Protein AF-A0A962NHS4-F1 (afdb_monomer_lite)

Secondary structure (DSSP, 8-state):
---PSPHHHHHHHHHHHHHH---HHHHHHHHHHHHHHHHHHHTTT--STT--HHHHHHHHHHHHHTT---TTTTSS---

Structure (mmCIF, N/CA/C/O backbone):
data_AF-A0A962NHS4-F1
#
_entry.id   AF-A0A962NHS4-F1
#
loop_
_atom_site.group_PDB
_atom_site.id
_atom_site.type_symbol
_atom_site.label_atom_id
_atom_site.label_alt_id
_atom_site.label_comp_id
_atom_site.label_asym_id
_atom_site.label_entity_id
_atom_site.label_seq_id
_atom_site.pdbx_PDB_ins_code
_atom_site.Cartn_x
_atom_site.Cartn_y
_atom_site.Cartn_z
_atom_site.occupancy
_atom_site.B_iso_or_equiv
_atom_site.auth_seq_id
_atom_site.auth_comp_id
_atom_site.auth_asym_id
_atom_site.auth_atom_id
_atom_site.pdbx_PDB_model_num
ATOM 1 N N . MET A 1 1 ? 19.681 -15.522 9.809 1.00 35.53 1 MET A N 1
ATOM 2 C CA . MET A 1 1 ? 18.502 -15.937 9.023 1.00 35.53 1 MET A CA 1
ATOM 3 C C . MET A 1 1 ? 17.654 -14.694 8.832 1.00 35.53 1 MET A C 1
ATOM 5 O O . MET A 1 1 ? 16.981 -14.280 9.767 1.00 35.53 1 MET A O 1
ATOM 9 N N . ALA A 1 2 ? 17.881 -13.978 7.730 1.00 37.78 2 ALA A N 1
ATOM 10 C CA . ALA A 1 2 ? 17.305 -12.656 7.515 1.00 37.78 2 ALA A CA 1
ATOM 11 C C . ALA A 1 2 ? 15.788 -12.789 7.348 1.00 37.78 2 ALA A C 1
ATOM 13 O O . ALA A 1 2 ? 15.316 -13.632 6.593 1.00 37.78 2 ALA A O 1
ATOM 14 N N . ILE A 1 3 ? 15.031 -11.991 8.098 1.00 43.22 3 ILE A N 1
ATOM 15 C CA . ILE A 1 3 ? 13.597 -11.830 7.881 1.00 43.22 3 ILE A CA 1
ATOM 16 C C . ILE A 1 3 ? 13.466 -11.041 6.576 1.00 43.22 3 ILE A C 1
ATOM 18 O O . ILE A 1 3 ? 13.506 -9.810 6.581 1.00 43.22 3 ILE A O 1
ATOM 22 N N . ASP A 1 4 ? 13.413 -11.758 5.455 1.00 44.38 4 ASP A N 1
ATOM 23 C CA . ASP A 1 4 ? 13.182 -11.174 4.139 1.00 44.38 4 ASP A CA 1
ATOM 24 C C . ASP A 1 4 ? 11.835 -10.427 4.144 1.00 44.38 4 ASP A C 1
ATOM 26 O O . ASP A 1 4 ? 10.858 -10.918 4.728 1.00 44.38 4 ASP A O 1
ATOM 30 N N . PRO A 1 5 ? 11.731 -9.236 3.521 1.00 42.31 5 PRO A N 1
ATOM 31 C CA . PRO A 1 5 ? 10.434 -8.601 3.301 1.00 42.31 5 PRO A CA 1
ATOM 32 C C . PRO A 1 5 ? 9.530 -9.635 2.616 1.00 42.31 5 PRO A C 1
ATOM 34 O O . PRO A 1 5 ? 9.979 -10.305 1.687 1.00 42.31 5 PRO A O 1
ATOM 37 N N . PRO A 1 6 ? 8.306 -9.847 3.123 1.00 60.12 6 PRO A N 1
ATOM 38 C CA . PRO A 1 6 ? 7.641 -11.142 3.053 1.00 60.12 6 PRO A CA 1
ATOM 39 C C . PRO A 1 6 ? 7.565 -11.617 1.616 1.00 60.12 6 PRO A C 1
ATOM 41 O O . PRO A 1 6 ? 7.143 -10.857 0.743 1.00 60.12 6 PRO A O 1
ATOM 44 N N . ALA A 1 7 ? 7.979 -12.866 1.401 1.00 76.00 7 ALA A N 1
ATOM 45 C CA . ALA A 1 7 ? 8.189 -13.496 0.101 1.00 76.00 7 ALA A CA 1
ATOM 46 C C . ALA A 1 7 ? 7.112 -13.175 -0.954 1.00 76.00 7 ALA A C 1
ATOM 48 O O . ALA A 1 7 ? 7.424 -13.101 -2.137 1.00 76.00 7 ALA A O 1
ATOM 49 N N . LEU A 1 8 ? 5.869 -12.928 -0.533 1.00 85.88 8 LEU A N 1
ATOM 50 C CA . LEU A 1 8 ? 4.760 -12.497 -1.379 1.00 85.88 8 LEU A CA 1
ATOM 51 C C . LEU A 1 8 ? 5.036 -11.200 -2.167 1.00 85.88 8 LEU A C 1
ATOM 53 O O . LEU A 1 8 ? 4.832 -11.175 -3.377 1.00 85.88 8 LEU A O 1
ATOM 57 N N . ILE A 1 9 ? 5.519 -10.131 -1.515 1.00 89.06 9 ILE A N 1
ATOM 58 C CA . ILE A 1 9 ? 5.765 -8.841 -2.189 1.00 89.06 9 ILE A CA 1
ATOM 59 C C . ILE A 1 9 ? 6.910 -8.983 -3.192 1.00 89.06 9 ILE A C 1
ATOM 61 O O . ILE A 1 9 ? 6.791 -8.491 -4.309 1.00 89.06 9 ILE A O 1
ATOM 65 N N . SER A 1 10 ? 8.005 -9.655 -2.813 1.00 88.38 10 SER A N 1
ATOM 66 C CA . SER A 1 10 ? 9.140 -9.857 -3.725 1.00 88.38 10 SER A CA 1
ATOM 67 C C . SER A 1 10 ? 8.713 -10.660 -4.948 1.00 88.38 10 SER A C 1
ATOM 69 O O . SER A 1 10 ? 8.893 -10.193 -6.065 1.00 88.38 10 SER A O 1
ATOM 71 N N . ARG A 1 11 ? 8.041 -11.802 -4.741 1.00 88.88 11 ARG A N 1
ATOM 72 C CA . ARG A 1 11 ? 7.553 -12.655 -5.834 1.00 88.88 11 ARG A CA 1
ATOM 73 C C . ARG A 1 11 ? 6.613 -11.911 -6.776 1.00 88.88 11 ARG A C 1
ATOM 75 O O . ARG A 1 11 ? 6.740 -12.047 -7.986 1.00 88.88 11 ARG A O 1
ATOM 82 N N . PHE A 1 12 ? 5.701 -11.101 -6.237 1.00 87.62 12 PHE A N 1
ATOM 83 C CA . PHE A 1 12 ? 4.815 -10.276 -7.053 1.00 87.62 12 PHE A CA 1
ATOM 84 C C . PHE A 1 12 ? 5.596 -9.265 -7.904 1.00 87.62 12 PHE A C 1
ATOM 86 O O . PHE A 1 12 ? 5.330 -9.138 -9.096 1.00 87.62 12 PHE A O 1
ATOM 93 N N . LEU A 1 13 ? 6.570 -8.564 -7.313 1.00 89.56 13 LEU A N 1
ATOM 94 C CA . LEU A 1 13 ? 7.400 -7.594 -8.035 1.00 89.56 13 LEU A CA 1
ATOM 95 C C . LEU A 1 13 ? 8.254 -8.260 -9.123 1.00 89.56 13 LEU A C 1
ATOM 97 O O . LEU A 1 13 ? 8.356 -7.716 -10.222 1.00 89.56 13 LEU A O 1
ATOM 101 N N . ASP A 1 14 ? 8.815 -9.435 -8.836 1.00 89.94 14 ASP A N 1
ATOM 102 C CA . ASP A 1 14 ? 9.602 -10.221 -9.789 1.00 89.94 14 ASP A CA 1
ATOM 103 C C . ASP A 1 14 ? 8.733 -10.682 -10.968 1.00 89.94 14 ASP A C 1
ATOM 105 O O . ASP A 1 14 ? 9.135 -10.559 -12.127 1.00 89.94 14 ASP A O 1
ATOM 109 N N . GLN A 1 15 ? 7.503 -11.129 -10.692 1.00 88.69 15 GLN A N 1
ATOM 110 C CA . GLN A 1 15 ? 6.554 -11.548 -11.722 1.00 88.69 15 GLN A CA 1
ATOM 111 C C . GLN A 1 15 ? 6.137 -10.381 -12.630 1.00 88.69 15 GLN A C 1
ATOM 113 O O . GLN A 1 15 ? 6.248 -10.480 -13.852 1.00 88.69 15 GLN A O 1
ATOM 118 N N . ILE A 1 16 ? 5.715 -9.241 -12.066 1.00 85.75 16 ILE A N 1
ATOM 119 C CA . ILE A 1 16 ? 5.300 -8.093 -12.893 1.00 85.75 16 ILE A CA 1
ATOM 120 C C . ILE A 1 16 ? 6.478 -7.471 -13.652 1.00 85.75 16 ILE A C 1
ATOM 122 O O . ILE A 1 16 ? 6.277 -6.865 -14.706 1.00 85.75 16 ILE A O 1
ATOM 126 N N . TRP A 1 17 ? 7.704 -7.596 -13.135 1.00 88.06 17 TRP A N 1
ATOM 127 C CA . TRP A 1 17 ? 8.903 -7.198 -13.863 1.00 88.06 17 TRP A CA 1
ATOM 128 C C . TRP A 1 17 ? 9.102 -8.072 -15.101 1.00 88.06 17 TRP A C 1
ATOM 130 O O . TRP A 1 17 ? 9.258 -7.528 -16.194 1.00 88.06 17 TRP A O 1
ATOM 140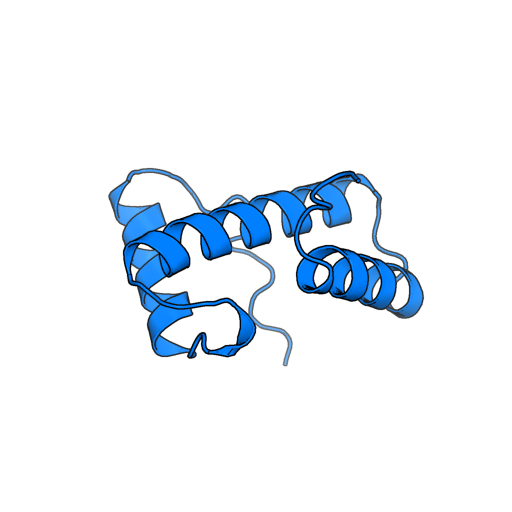 N N . ALA A 1 18 ? 9.028 -9.396 -14.940 1.00 88.69 18 ALA A N 1
ATOM 141 C CA . ALA A 1 18 ? 9.194 -10.350 -16.031 1.00 88.69 18 ALA A CA 1
ATOM 142 C C . ALA A 1 18 ? 8.109 -10.205 -17.114 1.00 88.69 18 ALA A C 1
ATOM 144 O O . ALA A 1 18 ? 8.416 -10.247 -18.301 1.00 88.69 18 ALA A O 1
ATOM 145 N N . GLU A 1 19 ? 6.851 -9.985 -16.722 1.00 87.69 19 GLU A N 1
ATOM 146 C CA . GLU A 1 19 ? 5.721 -9.891 -17.657 1.00 87.69 19 GLU A CA 1
ATOM 147 C C . GLU A 1 19 ? 5.622 -8.535 -18.371 1.00 87.69 19 GLU A C 1
ATOM 149 O O . GLU A 1 19 ? 5.168 -8.465 -19.513 1.00 87.69 19 GLU A O 1
ATOM 154 N N . ARG A 1 20 ? 5.986 -7.435 -17.695 1.00 82.50 20 ARG A N 1
ATOM 155 C CA . ARG A 1 20 ? 5.685 -6.068 -18.166 1.00 82.50 20 ARG A CA 1
ATOM 156 C C . ARG A 1 20 ? 6.911 -5.179 -18.359 1.00 82.50 20 ARG A C 1
ATOM 158 O O . ARG A 1 20 ? 6.747 -4.011 -18.710 1.00 82.50 20 ARG A O 1
ATOM 165 N N . GLY A 1 21 ? 8.118 -5.683 -18.099 1.00 85.12 21 GLY A N 1
ATOM 166 C CA . GLY A 1 21 ? 9.367 -4.934 -18.267 1.00 85.12 21 GLY A CA 1
ATOM 167 C C . GLY A 1 21 ? 9.412 -3.636 -17.455 1.00 85.12 21 GLY A C 1
ATOM 168 O O . GLY A 1 21 ? 9.957 -2.631 -17.912 1.00 85.12 21 GLY A O 1
ATOM 169 N N . LEU A 1 22 ? 8.780 -3.612 -16.273 1.00 84.25 22 LEU A N 1
ATOM 170 C CA . LEU A 1 22 ? 8.653 -2.387 -15.481 1.00 84.25 22 LEU A CA 1
ATOM 171 C C . LEU A 1 22 ? 10.021 -1.844 -15.059 1.00 84.25 22 LEU A C 1
ATOM 173 O O . LEU A 1 22 ? 10.925 -2.582 -14.670 1.00 84.25 22 LEU A O 1
ATOM 177 N N . THR A 1 23 ? 10.152 -0.518 -15.061 1.00 86.88 23 THR A N 1
ATOM 178 C CA . THR A 1 23 ? 11.382 0.131 -14.598 1.00 86.88 23 THR A CA 1
ATOM 179 C C . THR A 1 23 ? 11.613 -0.109 -13.104 1.00 86.88 23 THR A C 1
ATOM 181 O O . THR A 1 23 ? 10.670 -0.239 -12.317 1.00 86.88 23 THR A O 1
ATOM 184 N N . ARG A 1 24 ? 12.878 -0.050 -12.673 1.00 85.44 24 ARG A N 1
ATOM 185 C CA . ARG A 1 24 ? 13.258 -0.150 -11.254 1.00 85.44 24 ARG A CA 1
ATOM 186 C C . ARG A 1 24 ? 12.575 0.906 -10.375 1.00 85.44 24 ARG A C 1
ATOM 188 O O . ARG A 1 24 ? 12.227 0.619 -9.233 1.00 85.44 24 ARG A O 1
ATOM 195 N N . ALA A 1 25 ? 12.351 2.111 -10.905 1.00 82.25 25 ALA A N 1
ATOM 196 C CA . ALA A 1 25 ? 11.634 3.174 -10.201 1.00 82.25 25 ALA A CA 1
ATOM 197 C C . ALA A 1 25 ? 10.159 2.804 -9.970 1.00 82.25 25 ALA A C 1
ATOM 199 O O . ALA A 1 25 ? 9.641 2.978 -8.867 1.00 82.25 25 ALA A O 1
ATOM 200 N N . THR A 1 26 ? 9.506 2.223 -10.982 1.00 82.62 26 THR A N 1
ATOM 201 C CA . THR A 1 26 ? 8.133 1.720 -10.867 1.00 82.62 26 THR A CA 1
ATOM 202 C C . THR A 1 26 ? 8.052 0.583 -9.847 1.00 82.62 26 THR A C 1
ATOM 204 O O . THR A 1 26 ? 7.252 0.673 -8.922 1.00 82.62 26 THR A O 1
ATOM 207 N N . LEU A 1 27 ? 8.920 -0.432 -9.937 1.00 85.50 27 LEU A N 1
ATOM 208 C CA . LEU A 1 27 ? 8.955 -1.546 -8.976 1.00 85.50 27 LEU A CA 1
ATOM 209 C C . LEU A 1 27 ? 9.182 -1.071 -7.535 1.00 85.50 27 LEU A C 1
ATOM 211 O O . LEU A 1 27 ? 8.516 -1.537 -6.613 1.00 85.50 27 LEU A O 1
ATOM 215 N N . SER A 1 28 ? 10.083 -0.103 -7.340 1.00 85.56 28 SER A N 1
ATOM 216 C CA . SER A 1 28 ? 10.345 0.492 -6.025 1.00 85.56 28 SER A CA 1
ATOM 217 C C . SER A 1 28 ? 9.101 1.174 -5.446 1.00 85.56 28 SER A C 1
ATOM 219 O O . SER A 1 28 ? 8.765 0.948 -4.281 1.00 85.56 28 SER A O 1
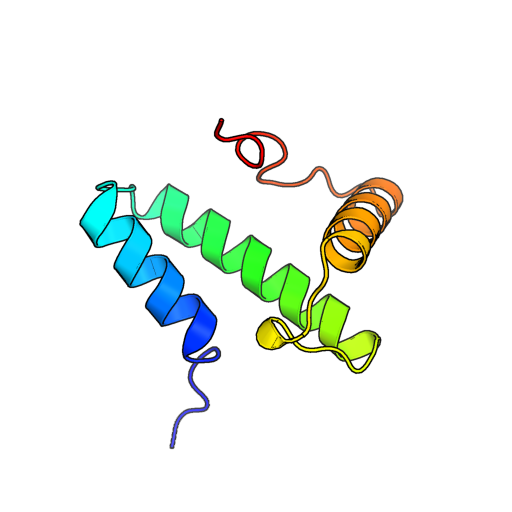ATOM 221 N N . SER A 1 29 ? 8.373 1.944 -6.267 1.00 83.12 29 SER A N 1
ATOM 222 C CA . SER A 1 29 ? 7.117 2.587 -5.858 1.00 83.12 29 SER A CA 1
ATOM 223 C C . SER A 1 29 ? 6.055 1.557 -5.468 1.00 83.12 29 SER A C 1
ATOM 225 O O . SER A 1 29 ? 5.488 1.655 -4.383 1.00 83.12 29 SER A O 1
ATOM 227 N N . TYR A 1 30 ? 5.845 0.527 -6.296 1.00 87.00 30 TYR A N 1
ATOM 228 C CA . TYR A 1 30 ? 4.899 -0.555 -5.998 1.00 87.00 30 TYR A CA 1
ATOM 229 C C . TYR A 1 30 ? 5.268 -1.292 -4.707 1.00 87.00 30 TYR A C 1
ATOM 231 O O . TYR A 1 30 ? 4.416 -1.513 -3.850 1.00 87.00 30 TYR A O 1
ATOM 239 N N . GLY A 1 31 ? 6.546 -1.628 -4.521 1.00 89.25 31 GLY A N 1
ATOM 240 C CA . GLY A 1 31 ? 7.012 -2.282 -3.303 1.00 89.25 31 GLY A CA 1
ATOM 241 C C . GLY A 1 31 ? 6.809 -1.425 -2.054 1.00 89.25 31 GLY A C 1
ATOM 242 O O . GLY A 1 31 ? 6.454 -1.953 -1.002 1.00 89.25 31 GLY A O 1
ATOM 243 N N . ALA A 1 32 ? 7.016 -0.108 -2.148 1.00 88.00 32 ALA A N 1
ATOM 244 C CA . ALA A 1 32 ? 6.760 0.809 -1.041 1.00 88.00 32 ALA A CA 1
ATOM 245 C C . ALA A 1 32 ? 5.267 0.865 -0.684 1.00 88.00 32 ALA A C 1
ATOM 247 O O . ALA A 1 32 ? 4.925 0.788 0.498 1.00 88.00 32 ALA A O 1
ATOM 248 N N . ASP A 1 33 ? 4.388 0.931 -1.686 1.00 87.25 33 ASP A N 1
ATOM 249 C CA . ASP A 1 33 ? 2.941 0.946 -1.473 1.00 87.25 33 ASP A CA 1
ATOM 250 C C . ASP A 1 33 ? 2.438 -0.378 -0.866 1.00 87.25 33 ASP A C 1
ATOM 252 O O . ASP A 1 33 ? 1.712 -0.351 0.130 1.00 87.25 33 ASP A O 1
ATOM 256 N N . LEU A 1 34 ? 2.892 -1.533 -1.369 1.00 90.56 34 LEU A N 1
ATOM 257 C CA . LEU A 1 34 ? 2.523 -2.854 -0.834 1.00 90.56 34 LEU A CA 1
ATOM 258 C C . LEU A 1 34 ? 3.010 -3.068 0.604 1.00 90.56 34 LEU A C 1
ATOM 260 O O . LEU A 1 34 ? 2.273 -3.596 1.437 1.00 90.56 34 LEU A O 1
ATOM 264 N N . ARG A 1 35 ? 4.227 -2.614 0.932 1.00 91.81 35 ARG A N 1
ATOM 265 C CA . ARG A 1 35 ? 4.725 -2.641 2.317 1.00 91.81 35 ARG A CA 1
ATOM 266 C C . ARG A 1 35 ? 3.889 -1.745 3.229 1.00 91.81 35 ARG A C 1
ATOM 268 O O . ARG A 1 35 ? 3.580 -2.141 4.351 1.00 91.81 35 ARG A O 1
ATOM 275 N N . GLY A 1 36 ? 3.492 -0.568 2.747 1.00 91.38 36 GLY A N 1
ATOM 276 C CA . GLY A 1 36 ? 2.599 0.331 3.474 1.00 91.38 36 GLY A CA 1
ATOM 277 C C . GLY A 1 36 ? 1.232 -0.299 3.751 1.00 91.38 36 GLY A C 1
ATOM 278 O O . GLY A 1 36 ? 0.725 -0.183 4.866 1.00 91.38 36 GLY A O 1
ATOM 279 N N . LEU A 1 37 ? 0.655 -0.984 2.762 1.00 91.19 37 LEU A N 1
ATOM 280 C CA . LEU A 1 37 ? -0.599 -1.722 2.914 1.00 91.19 37 LEU A CA 1
ATOM 281 C C . LEU A 1 37 ? -0.454 -2.849 3.940 1.00 91.19 37 LEU A C 1
ATOM 283 O O . LEU A 1 37 ? -1.265 -2.958 4.851 1.00 91.19 37 LEU A O 1
ATOM 287 N N . GLN A 1 38 ? 0.604 -3.654 3.845 1.00 92.94 38 GLN A N 1
ATOM 288 C CA . GLN A 1 38 ? 0.845 -4.758 4.771 1.00 92.94 38 GLN A CA 1
ATOM 289 C C . GLN A 1 38 ? 0.949 -4.298 6.228 1.00 92.94 38 GLN A C 1
ATOM 291 O O . GLN A 1 38 ? 0.400 -4.943 7.118 1.00 92.94 38 GLN A O 1
ATOM 296 N N . VAL A 1 39 ? 1.663 -3.199 6.490 1.00 92.81 39 VAL A N 1
ATOM 297 C CA . VAL A 1 39 ? 1.778 -2.634 7.844 1.00 92.81 39 VAL A CA 1
ATOM 298 C C . VAL A 1 39 ? 0.407 -2.214 8.370 1.00 92.81 39 VAL A C 1
ATOM 300 O O . VAL A 1 39 ? 0.076 -2.492 9.521 1.00 92.81 39 VAL A O 1
ATOM 303 N N . TRP A 1 40 ? -0.410 -1.592 7.524 1.00 93.50 40 TRP A N 1
ATOM 304 C CA . TRP A 1 40 ? -1.754 -1.169 7.896 1.00 93.50 40 TRP A CA 1
ATOM 305 C C . TRP A 1 40 ? -2.730 -2.342 8.081 1.00 93.50 40 TRP A C 1
ATOM 307 O O . TRP A 1 40 ? -3.555 -2.307 8.984 1.00 93.50 40 TRP A O 1
ATOM 317 N N . LEU A 1 41 ? -2.615 -3.416 7.296 1.00 94.06 41 LEU A N 1
ATOM 318 C CA . LEU A 1 41 ? -3.415 -4.633 7.498 1.00 94.06 41 LEU A CA 1
ATOM 319 C C . LEU A 1 41 ? -3.037 -5.338 8.803 1.00 94.06 41 LEU A C 1
ATOM 321 O O . LEU A 1 41 ? -3.909 -5.785 9.545 1.00 94.06 41 LEU A O 1
ATOM 325 N N . ARG A 1 42 ? -1.741 -5.372 9.139 1.00 93.31 42 ARG A N 1
ATOM 326 C CA . ARG A 1 42 ? -1.263 -5.957 10.400 1.00 93.31 42 ARG A CA 1
ATOM 327 C C . ARG A 1 42 ? -1.840 -5.256 11.627 1.00 93.31 42 ARG A C 1
ATOM 329 O O . ARG A 1 42 ? -2.131 -5.937 12.606 1.00 93.31 42 ARG A O 1
ATOM 336 N N . SER A 1 43 ? -2.061 -3.937 11.584 1.00 93.19 43 SER A N 1
ATOM 337 C CA . SER A 1 43 ? -2.719 -3.228 12.696 1.00 93.19 43 SER A CA 1
ATOM 338 C C . SER A 1 43 ? -4.195 -3.611 12.870 1.00 93.19 43 SER A C 1
ATOM 340 O O . SER A 1 43 ? -4.780 -3.329 13.911 1.00 93.19 43 SER A O 1
ATOM 342 N N . ARG A 1 44 ? -4.780 -4.300 11.883 1.00 92.44 44 ARG A N 1
ATOM 343 C CA . ARG A 1 44 ? -6.150 -4.832 11.875 1.00 92.44 44 ARG A CA 1
ATOM 344 C C . ARG A 1 44 ? -6.206 -6.355 12.005 1.00 92.44 44 ARG A C 1
ATOM 346 O O . ARG A 1 44 ? -7.248 -6.943 11.751 1.00 92.44 44 ARG A O 1
ATOM 353 N N . GLN A 1 45 ? -5.090 -6.989 12.376 1.00 92.44 45 GLN A N 1
ATOM 354 C CA . GLN A 1 45 ? -4.951 -8.450 12.454 1.00 92.44 45 GLN A CA 1
ATOM 355 C C . GLN A 1 45 ? -5.240 -9.176 11.125 1.00 92.44 45 GLN A C 1
ATOM 357 O O . GLN A 1 45 ? -5.601 -10.349 11.117 1.00 92.44 45 GLN A O 1
ATOM 3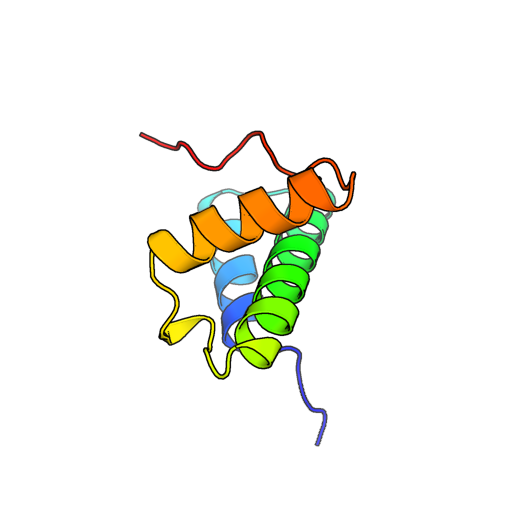62 N N . GLN A 1 46 ? -5.040 -8.495 9.994 1.00 92.75 46 GLN A N 1
ATOM 363 C CA . GLN A 1 46 ? -5.167 -9.061 8.651 1.00 92.75 46 GLN A CA 1
ATOM 364 C C . GLN A 1 46 ? -3.795 -9.223 7.981 1.00 92.75 46 GLN A C 1
ATOM 366 O O . GLN A 1 46 ? -2.798 -8.605 8.374 1.00 92.75 46 GLN A O 1
ATOM 371 N N . SER A 1 47 ? -3.742 -10.048 6.935 1.00 91.88 47 SER A N 1
ATOM 372 C CA . SER A 1 47 ? -2.569 -10.228 6.078 1.00 91.88 47 SE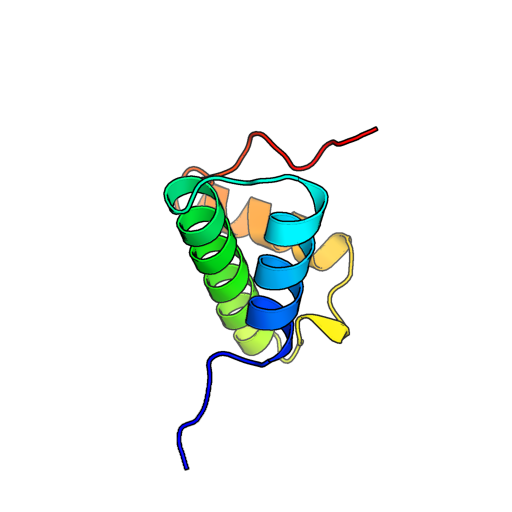R A CA 1
ATOM 373 C C . SER A 1 47 ? -2.871 -9.800 4.640 1.00 91.88 47 SER A C 1
ATOM 375 O O . SER A 1 47 ? -4.023 -9.585 4.271 1.00 91.88 47 SER A O 1
ATOM 377 N N . LEU A 1 48 ? -1.829 -9.683 3.810 1.00 89.44 48 LEU A N 1
ATOM 378 C CA . LEU A 1 48 ? -2.006 -9.445 2.372 1.00 89.44 48 LEU A CA 1
ATOM 379 C C . LEU A 1 48 ? -2.763 -10.591 1.683 1.00 89.44 48 LEU A C 1
ATOM 381 O O . LEU A 1 48 ? -3.489 -10.344 0.732 1.00 89.44 48 LEU A O 1
ATOM 385 N N . GLU A 1 49 ? -2.601 -11.824 2.163 1.00 90.38 49 GLU A N 1
ATOM 386 C CA . GLU A 1 49 ? -3.235 -13.017 1.587 1.00 90.38 49 GLU A CA 1
ATOM 387 C C . GLU A 1 49 ? -4.734 -13.078 1.898 1.00 90.38 49 GLU A C 1
ATOM 389 O O . GLU A 1 49 ? -5.508 -13.595 1.100 1.00 90.38 49 GLU A O 1
ATOM 394 N N . SER A 1 50 ? -5.147 -12.528 3.043 1.00 89.75 50 SER A N 1
ATOM 395 C CA . SER A 1 50 ? -6.551 -12.454 3.458 1.00 89.75 50 SER A CA 1
ATOM 396 C C . SER A 1 50 ? -7.215 -11.120 3.106 1.00 89.75 50 SER A C 1
ATOM 398 O O . SER A 1 50 ? -8.357 -10.894 3.504 1.00 89.75 50 SER A O 1
ATOM 400 N N . ALA A 1 51 ? -6.494 -10.200 2.460 1.00 91.31 51 ALA A N 1
ATOM 401 C CA . ALA A 1 51 ? -6.994 -8.862 2.183 1.00 91.31 51 ALA A CA 1
ATOM 402 C C . ALA A 1 51 ? -8.123 -8.918 1.152 1.00 91.31 51 ALA A C 1
ATOM 404 O O . ALA A 1 51 ? -7.971 -9.454 0.055 1.00 91.31 51 ALA A O 1
ATOM 405 N N . THR A 1 52 ? -9.255 -8.319 1.496 1.00 92.69 52 THR A N 1
ATOM 406 C CA . THR A 1 52 ? -10.400 -8.188 0.600 1.00 92.69 52 THR A CA 1
ATOM 407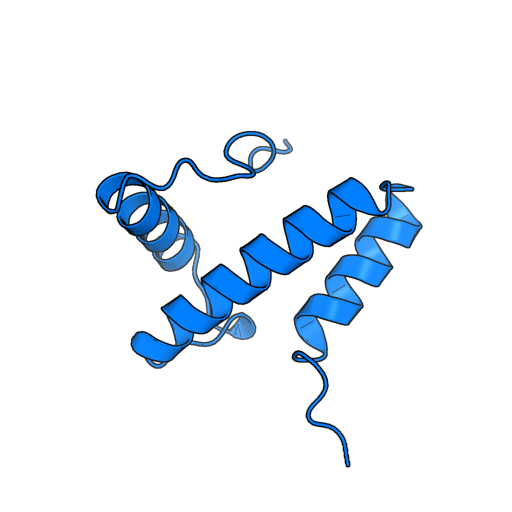 C C . THR A 1 52 ? -10.349 -6.864 -0.159 1.00 92.69 52 THR A C 1
ATOM 409 O O . THR A 1 52 ? -9.617 -5.933 0.190 1.00 92.69 52 THR A O 1
ATOM 412 N N . GLN A 1 53 ? -11.196 -6.724 -1.179 1.00 91.50 53 GLN A N 1
ATOM 413 C CA . GLN A 1 53 ? -11.385 -5.440 -1.857 1.00 91.50 53 GLN A CA 1
ATOM 414 C C . GLN A 1 53 ? -11.822 -4.328 -0.887 1.00 91.50 53 GLN A C 1
ATOM 416 O O . GLN A 1 53 ? -11.383 -3.186 -1.025 1.00 91.50 53 GLN A O 1
ATOM 421 N N . ALA A 1 54 ? -12.648 -4.654 0.113 1.00 93.12 54 ALA A N 1
ATOM 422 C CA . ALA A 1 54 ? -13.084 -3.695 1.124 1.00 93.12 54 ALA A CA 1
ATOM 423 C C . ALA A 1 54 ? -11.900 -3.168 1.951 1.00 93.12 54 ALA A C 1
ATOM 425 O O . ALA A 1 54 ? -11.822 -1.968 2.220 1.00 93.12 54 ALA A O 1
ATOM 426 N N . ASP A 1 55 ? -10.936 -4.031 2.277 1.00 93.38 55 ASP A N 1
ATOM 427 C CA . ASP A 1 55 ? -9.732 -3.642 3.015 1.00 93.38 55 ASP A CA 1
ATOM 428 C C . ASP A 1 55 ? -8.847 -2.700 2.191 1.00 93.38 55 ASP A C 1
ATOM 430 O O . ASP A 1 55 ? -8.350 -1.700 2.709 1.00 93.38 55 ASP A O 1
ATOM 434 N N . LEU A 1 56 ? -8.711 -2.957 0.886 1.00 91.31 56 LEU A N 1
ATOM 435 C CA . LEU A 1 56 ? -7.982 -2.074 -0.031 1.00 91.31 56 LEU A CA 1
ATOM 436 C C . LEU A 1 56 ? -8.632 -0.687 -0.129 1.00 91.31 56 LEU A C 1
ATOM 438 O O . LEU A 1 56 ? -7.941 0.330 -0.048 1.00 91.31 56 LEU A O 1
ATOM 442 N N . LEU A 1 57 ? -9.958 -0.628 -0.266 1.00 92.31 57 LEU A N 1
ATOM 443 C CA . LEU A 1 57 ? -10.693 0.639 -0.313 1.00 92.31 57 LEU A CA 1
ATOM 444 C C . LEU A 1 57 ? -10.568 1.407 1.007 1.00 92.31 57 LEU A C 1
ATOM 446 O O . LEU A 1 57 ? -10.303 2.611 1.004 1.00 92.31 57 LEU A O 1
ATOM 450 N N . ALA A 1 58 ? -10.683 0.711 2.139 1.00 93.06 58 ALA A N 1
ATOM 451 C CA . ALA A 1 58 ? -10.496 1.308 3.454 1.00 93.06 58 ALA A CA 1
ATOM 452 C C . ALA A 1 58 ? -9.057 1.816 3.660 1.00 93.06 58 ALA A C 1
ATOM 454 O O . ALA A 1 58 ? -8.862 2.853 4.299 1.00 93.06 58 ALA A O 1
ATOM 455 N N . TYR A 1 59 ? -8.052 1.142 3.093 1.00 92.25 59 TYR A N 1
ATOM 456 C CA . TYR A 1 59 ? -6.664 1.602 3.123 1.00 92.25 59 TYR A CA 1
ATOM 457 C C . TYR A 1 59 ? -6.483 2.905 2.348 1.00 92.25 59 TYR A C 1
ATOM 459 O O . TYR A 1 59 ? -5.884 3.857 2.854 1.00 92.25 59 TYR A O 1
ATOM 467 N N . LEU A 1 60 ? -7.035 2.972 1.135 1.00 89.69 60 LEU A N 1
ATOM 468 C CA . LEU A 1 60 ? -6.993 4.175 0.307 1.00 89.69 60 LEU A CA 1
ATOM 469 C C . LEU A 1 60 ? -7.701 5.347 0.994 1.00 89.69 60 LEU A C 1
ATOM 471 O O . LEU A 1 60 ? -7.144 6.444 1.041 1.00 89.69 60 LEU A O 1
ATOM 475 N N . ALA A 1 61 ? -8.871 5.107 1.594 1.00 90.00 61 ALA A N 1
ATOM 476 C CA . ALA A 1 61 ? -9.582 6.105 2.387 1.00 90.00 61 ALA A CA 1
ATOM 477 C C . ALA A 1 61 ? -8.724 6.616 3.556 1.00 90.00 61 ALA A C 1
ATOM 479 O O . ALA A 1 61 ? -8.531 7.822 3.691 1.00 90.00 61 ALA A O 1
ATOM 480 N N . ALA A 1 62 ? -8.120 5.712 4.336 1.00 90.12 62 ALA A N 1
ATOM 481 C CA . ALA A 1 62 ? -7.249 6.080 5.452 1.00 90.12 62 ALA A CA 1
ATOM 482 C C . ALA A 1 62 ? -6.025 6.904 5.005 1.00 90.12 62 ALA A C 1
ATOM 484 O O . ALA A 1 62 ? -5.648 7.866 5.673 1.00 90.12 62 ALA A O 1
ATOM 485 N N . ARG A 1 63 ? -5.419 6.571 3.856 1.00 88.12 63 ARG A N 1
ATOM 486 C CA . ARG A 1 63 ? -4.299 7.334 3.273 1.00 88.12 63 ARG A CA 1
ATOM 487 C C . ARG A 1 63 ? -4.723 8.746 2.866 1.00 88.12 63 ARG A C 1
ATOM 489 O O . ARG A 1 63 ? -4.000 9.694 3.168 1.00 88.12 63 ARG A O 1
ATOM 496 N N . MET A 1 64 ? -5.891 8.886 2.235 1.00 85.38 64 MET A N 1
ATOM 497 C CA . MET A 1 64 ? -6.445 10.188 1.853 1.00 85.38 64 MET A CA 1
ATOM 498 C C . MET A 1 64 ? -6.762 11.053 3.076 1.00 85.38 64 MET A C 1
ATOM 500 O O . MET A 1 64 ? -6.372 12.219 3.106 1.00 85.38 64 MET A O 1
ATOM 504 N N . SER A 1 65 ? -7.391 10.482 4.108 1.00 85.75 65 SER A N 1
ATOM 505 C CA . SER A 1 65 ? -7.680 11.186 5.365 1.00 85.75 65 SER A CA 1
ATOM 506 C C . SER A 1 65 ? -6.415 11.637 6.099 1.00 85.75 65 SER A C 1
ATOM 508 O O . SER A 1 65 ? -6.422 12.685 6.734 1.00 85.75 65 SER A O 1
ATOM 510 N N . ALA A 1 66 ? -5.311 10.897 5.973 1.00 83.94 66 ALA A N 1
ATOM 511 C CA . ALA A 1 66 ? -4.011 11.277 6.527 1.00 83.94 66 ALA A CA 1
ATOM 512 C C . ALA A 1 66 ? -3.279 12.368 5.711 1.00 83.94 66 ALA A C 1
ATOM 514 O O . ALA A 1 66 ? -2.109 12.645 5.970 1.00 83.94 66 ALA A O 1
ATOM 515 N N . GLY A 1 67 ? -3.913 12.946 4.680 1.00 79.50 67 GLY A N 1
ATOM 516 C CA . GLY A 1 67 ? -3.295 13.930 3.782 1.00 79.50 67 GLY A CA 1
ATOM 517 C C . GLY A 1 67 ? -2.211 13.340 2.872 1.00 79.50 67 GLY A C 1
ATOM 518 O O . GLY A 1 67 ? -1.559 14.061 2.112 1.00 79.50 67 GLY A O 1
ATOM 519 N N . VAL A 1 68 ? -2.016 12.019 2.910 1.00 70.12 68 VAL A N 1
ATOM 520 C CA . VAL A 1 68 ? -1.039 11.327 2.080 1.00 70.12 68 VAL A CA 1
ATOM 521 C C . VAL A 1 68 ? -1.688 11.046 0.736 1.00 70.12 68 VAL A C 1
ATOM 523 O O . VAL A 1 68 ? -2.427 10.073 0.578 1.00 70.12 68 VAL A O 1
ATOM 526 N N . LYS A 1 69 ? -1.361 11.864 -0.270 1.00 63.28 69 LYS A N 1
ATOM 527 C CA . LYS A 1 69 ? -1.692 11.534 -1.661 1.00 63.28 69 LYS A CA 1
ATOM 528 C C . LYS A 1 69 ? -1.153 10.128 -1.959 1.00 63.28 69 LYS A C 1
ATOM 530 O O . LYS A 1 69 ? 0.035 9.884 -1.706 1.00 63.28 69 LYS A O 1
ATOM 535 N N . PRO A 1 70 ? -1.976 9.184 -2.449 1.00 56.16 70 PRO A N 1
ATOM 536 C CA . PRO A 1 70 ? -1.464 7.881 -2.838 1.00 56.16 70 PRO A CA 1
ATOM 537 C C . PRO A 1 70 ? -0.371 8.111 -3.886 1.00 56.16 70 PRO A C 1
ATOM 539 O O . PRO A 1 70 ? -0.626 8.723 -4.923 1.00 56.16 70 PRO A O 1
ATOM 542 N N . ARG A 1 71 ? 0.862 7.659 -3.614 1.00 59.91 71 ARG A N 1
ATOM 543 C CA . ARG A 1 71 ? 1.985 7.793 -4.563 1.00 59.91 71 ARG A CA 1
ATOM 544 C C . ARG A 1 71 ? 1.770 6.963 -5.839 1.00 59.91 71 ARG A C 1
ATOM 546 O O . ARG A 1 71 ? 2.489 7.143 -6.812 1.00 59.91 71 ARG A O 1
ATOM 553 N N . SER A 1 72 ? 0.699 6.173 -5.872 1.00 52.75 72 SER A N 1
ATOM 554 C CA . SER A 1 72 ? 0.120 5.547 -7.053 1.00 52.75 72 SER A CA 1
ATOM 555 C C . SER A 1 72 ? -1.421 5.555 -6.981 1.00 52.75 72 SER A C 1
ATOM 557 O O . SER A 1 72 ? -2.064 4.511 -6.905 1.00 52.75 72 SER A O 1
ATOM 559 N N . ALA A 1 73 ? -2.053 6.730 -7.050 1.00 45.28 73 ALA A N 1
ATOM 560 C CA . ALA A 1 73 ? -3.503 6.816 -7.295 1.00 45.28 73 ALA A CA 1
ATOM 561 C C . ALA A 1 73 ? -3.893 6.474 -8.756 1.00 45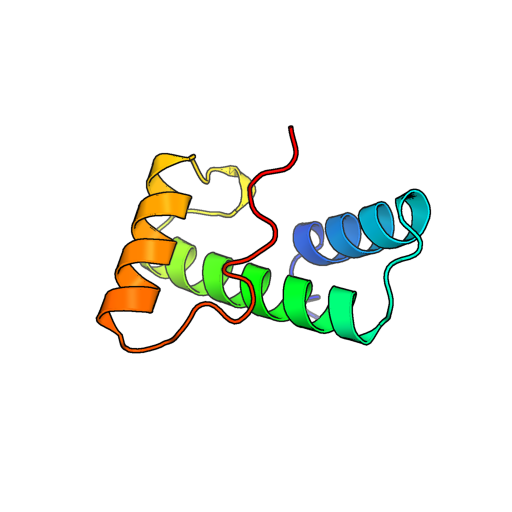.28 73 ALA A C 1
ATOM 563 O O . ALA A 1 73 ? -5.060 6.564 -9.112 1.00 45.28 73 ALA A O 1
ATOM 564 N N . ALA A 1 74 ? -2.935 6.103 -9.618 1.00 44.12 74 ALA A N 1
ATOM 565 C CA . ALA A 1 74 ? -3.109 6.142 -11.073 1.00 44.12 74 ALA A CA 1
ATOM 566 C C . ALA A 1 74 ? -2.963 4.799 -11.822 1.00 44.12 74 ALA A C 1
ATOM 568 O O . ALA A 1 74 ? -2.887 4.815 -13.046 1.00 44.12 74 ALA A O 1
ATOM 569 N N . ARG A 1 75 ? -2.907 3.632 -11.159 1.00 51.66 75 ARG A N 1
ATOM 570 C CA . ARG A 1 75 ? -2.787 2.331 -11.871 1.00 51.66 75 ARG A CA 1
ATOM 571 C C . ARG A 1 75 ? -3.636 1.181 -11.320 1.00 51.66 75 ARG A C 1
ATOM 573 O O . ARG A 1 75 ? -3.372 0.030 -11.645 1.00 51.66 75 ARG A O 1
ATOM 580 N N . LEU A 1 76 ? -4.659 1.471 -10.516 1.00 43.94 76 LEU A N 1
ATOM 581 C CA . LEU A 1 76 ? -5.566 0.453 -9.961 1.00 43.94 76 LEU A CA 1
ATOM 582 C C . LEU A 1 76 ? -6.910 0.377 -10.704 1.00 43.94 76 LEU A C 1
ATOM 584 O O . LEU A 1 76 ? -7.940 0.075 -10.117 1.00 43.94 76 LEU A O 1
ATOM 588 N N . VAL A 1 77 ? -6.876 0.638 -12.011 1.00 42.53 77 VAL A N 1
ATOM 589 C CA . VAL A 1 77 ? -7.885 0.188 -12.974 1.00 42.53 77 VAL A CA 1
ATOM 590 C C . VAL A 1 77 ? -7.106 -0.266 -14.206 1.00 42.53 77 VAL A C 1
ATOM 592 O O . VAL A 1 77 ? -6.692 0.545 -15.028 1.00 42.53 77 VAL A O 1
ATOM 595 N N . SER A 1 78 ? -6.789 -1.553 -14.284 1.00 32.78 78 SER A N 1
ATOM 596 C CA . SER A 1 78 ? -6.584 -2.193 -15.582 1.00 32.78 78 SER A CA 1
ATOM 597 C C . SER A 1 78 ? -7.844 -3.001 -15.838 1.00 32.78 78 SER A C 1
ATOM 599 O O . SER A 1 78 ? -8.225 -3.800 -14.985 1.00 32.78 78 SER A O 1
ATOM 601 N N . THR A 1 79 ? -8.498 -2.661 -16.946 1.00 36.44 79 THR A N 1
ATOM 602 C CA . THR A 1 79 ? -9.570 -3.393 -17.623 1.00 36.44 79 THR A CA 1
ATOM 603 C C . THR A 1 79 ? -9.337 -4.897 -17.644 1.00 36.44 79 THR A C 1
ATOM 605 O O . THR A 1 79 ? -8.157 -5.297 -17.791 1.00 36.44 79 THR A O 1
#

Radius of gyration: 13.23 Å; chains: 1; bounding box: 32×30×31 Å

Sequence (79 aa):
MAIDPPALISRFLDQIWAERGLTRATLSSYGADLRGLQVWLRSRQQSLESATQADLLAYLAARMSAGVKPRSAARLVST

Foldseek 3Di:
DDPPPPPVLVVVLVVCCVVPVDDPVVSVLSSVLQVLLQVVLVVVVHGPVRDDPVSVVVSCVVCVVVVNDNPPPDPPDDD

pLDDT: mean 79.47, std 18.13, range [32.78, 94.06]